Protein AF-A0A376CNN3-F1 (afdb_monomer_lite)

Sequence (40 aa):
MPPKKQPKSPIYNRVRALRADHSMTRKQLAELIDVNPQTV

Structure (mmCIF, N/CA/C/O backbone):
data_AF-A0A376CNN3-F1
#
_entry.id   AF-A0A376CNN3-F1
#
loop_
_atom_site.group_PDB
_atom_site.id
_atom_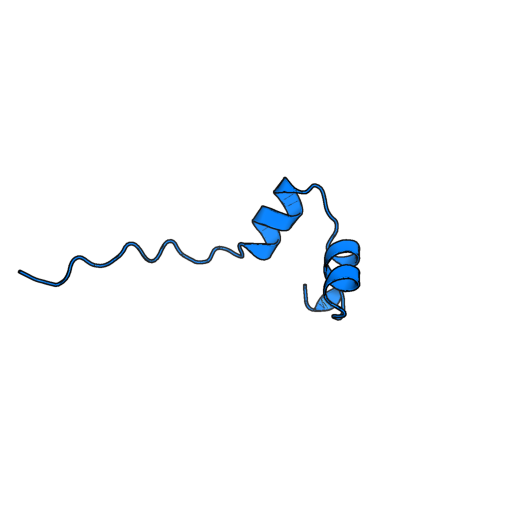site.type_symbol
_atom_site.label_atom_id
_atom_site.label_alt_id
_atom_site.label_comp_id
_atom_site.label_asym_id
_atom_site.label_entity_id
_atom_site.label_seq_id
_atom_site.pdbx_PDB_ins_code
_atom_site.Cartn_x
_atom_site.Cartn_y
_atom_site.Cartn_z
_atom_site.occupancy
_atom_site.B_iso_or_equiv
_atom_site.auth_seq_id
_atom_site.auth_comp_id
_atom_site.auth_asym_id
_atom_site.auth_atom_id
_atom_site.pdbx_PDB_model_num
ATOM 1 N N . MET A 1 1 ? -7.783 -28.784 -29.778 1.00 47.53 1 MET A N 1
ATOM 2 C CA . MET A 1 1 ? -6.801 -27.711 -29.486 1.00 47.53 1 MET A CA 1
ATOM 3 C C . MET A 1 1 ? -6.883 -27.409 -27.998 1.00 47.53 1 MET A C 1
ATOM 5 O O . MET A 1 1 ? -8.008 -27.341 -27.512 1.00 47.53 1 MET A O 1
ATOM 9 N N . PRO A 1 2 ? -5.771 -27.304 -27.251 1.00 54.72 2 PRO A N 1
ATOM 10 C CA . PRO A 1 2 ? -5.864 -27.059 -25.819 1.00 54.72 2 PRO A CA 1
ATOM 11 C C . PRO A 1 2 ? -6.444 -25.653 -25.607 1.00 54.72 2 PRO A C 1
ATOM 13 O O . PRO A 1 2 ? -6.143 -24.757 -26.406 1.00 54.72 2 PRO A O 1
ATOM 16 N N . PRO A 1 3 ? -7.277 -25.431 -24.577 1.00 62.00 3 PRO A N 1
ATOM 17 C CA . PRO A 1 3 ? -7.733 -24.089 -24.255 1.00 62.00 3 PRO A CA 1
ATOM 18 C C . PRO A 1 3 ? -6.489 -23.225 -24.041 1.00 62.00 3 PRO A C 1
ATOM 20 O O . PRO A 1 3 ? -5.633 -23.557 -23.216 1.00 62.00 3 PRO A O 1
ATOM 23 N N . LYS A 1 4 ? -6.348 -22.169 -24.858 1.00 61.72 4 LYS A N 1
ATOM 24 C CA . LYS A 1 4 ? -5.254 -21.195 -24.772 1.00 61.72 4 LYS A CA 1
ATOM 25 C C . LYS A 1 4 ? -5.094 -20.840 -23.299 1.00 61.72 4 LYS A C 1
ATOM 27 O O . LYS A 1 4 ? -6.031 -20.304 -22.711 1.00 61.72 4 LYS A O 1
ATOM 32 N N . LYS A 1 5 ? -3.942 -21.179 -22.704 1.00 61.91 5 LYS A N 1
ATOM 33 C CA . LYS A 1 5 ? -3.566 -20.710 -21.369 1.00 61.91 5 LYS A CA 1
ATOM 34 C C . LYS A 1 5 ? -3.745 -19.200 -21.406 1.00 61.91 5 LYS A C 1
ATOM 36 O O . LYS A 1 5 ? -2.963 -18.511 -22.057 1.00 61.91 5 LYS A O 1
ATOM 41 N N . GLN A 1 6 ? -4.824 -18.708 -20.800 1.00 64.88 6 GLN A N 1
ATOM 42 C CA . GLN A 1 6 ? -5.006 -17.280 -20.615 1.00 64.88 6 GLN A CA 1
ATOM 43 C C . GLN A 1 6 ? -3.720 -16.798 -19.945 1.00 64.88 6 GLN A C 1
ATOM 45 O O . GLN A 1 6 ? -3.279 -17.457 -18.993 1.00 64.88 6 GLN A O 1
ATOM 50 N N . PRO A 1 7 ? -3.076 -15.728 -20.431 1.00 59.16 7 PRO A N 1
ATOM 51 C CA . PRO A 1 7 ? -2.005 -15.126 -19.673 1.00 59.16 7 PRO A CA 1
ATOM 52 C C . PRO A 1 7 ? -2.653 -14.656 -18.373 1.00 59.16 7 PRO A C 1
ATOM 54 O O . PRO A 1 7 ? -3.307 -13.618 -18.320 1.00 59.16 7 PRO A O 1
ATOM 57 N N . LYS A 1 8 ? -2.534 -15.464 -17.314 1.00 61.06 8 LYS A N 1
ATOM 58 C CA . LYS A 1 8 ? -2.684 -14.986 -15.950 1.00 61.06 8 LYS A CA 1
ATOM 59 C C . LYS A 1 8 ? -1.492 -14.067 -15.771 1.00 61.06 8 LYS A C 1
ATOM 61 O O . LYS A 1 8 ? -0.455 -14.502 -15.279 1.00 61.06 8 LYS A O 1
ATOM 66 N N . SER A 1 9 ? -1.610 -12.834 -16.267 1.00 60.19 9 SER A N 1
ATOM 67 C CA . SER A 1 9 ? -0.732 -11.746 -15.870 1.00 60.19 9 SER A CA 1
ATOM 68 C C . SER A 1 9 ? -0.678 -11.858 -14.356 1.00 60.19 9 SER A C 1
ATOM 70 O O . SER A 1 9 ? -1.752 -11.818 -13.737 1.00 60.19 9 SER A O 1
ATOM 72 N N . PRO A 1 10 ? 0.490 -12.144 -13.761 1.00 59.53 10 PRO A N 1
ATOM 73 C CA . PRO A 1 10 ? 0.550 -12.347 -12.330 1.00 59.53 10 PRO A CA 1
ATOM 74 C C . PRO A 1 10 ? -0.065 -11.097 -11.723 1.00 59.53 10 PRO A C 1
ATOM 76 O O . PRO A 1 10 ? 0.215 -9.987 -12.187 1.00 59.53 10 PRO A O 1
ATOM 79 N N . ILE A 1 11 ? -1.005 -11.268 -10.795 1.00 61.34 11 ILE A N 1
ATOM 80 C CA . ILE A 1 11 ? -1.627 -10.140 -10.108 1.00 61.34 11 ILE A CA 1
ATOM 81 C C . ILE A 1 11 ? -0.523 -9.560 -9.224 1.00 61.34 11 ILE A C 1
ATOM 83 O O . ILE A 1 11 ? -0.440 -9.836 -8.035 1.00 61.34 11 ILE A O 1
ATOM 87 N N . TYR A 1 12 ? 0.391 -8.806 -9.827 1.00 58.94 12 TYR A N 1
ATOM 88 C CA . TYR A 1 12 ? 1.386 -8.027 -9.130 1.00 58.94 12 TYR A CA 1
ATOM 89 C C . TYR A 1 12 ? 0.621 -6.848 -8.556 1.00 58.94 12 TYR A C 1
ATOM 91 O O . TYR A 1 12 ? 0.498 -5.812 -9.196 1.00 58.94 12 TYR A O 1
ATOM 99 N N . ASN A 1 13 ? -0.006 -7.078 -7.400 1.00 63.03 13 ASN A N 1
ATOM 100 C CA . ASN A 1 13 ? -0.563 -6.083 -6.494 1.00 63.03 13 ASN A CA 1
ATOM 101 C C . ASN A 1 13 ? -1.082 -4.830 -7.221 1.00 63.03 13 ASN A C 1
ATOM 103 O O . ASN A 1 13 ? -0.510 -3.753 -7.056 1.00 63.03 13 ASN A O 1
ATOM 107 N N . ARG A 1 14 ? -2.150 -4.962 -8.033 1.00 69.31 14 ARG A N 1
ATOM 108 C CA . ARG A 1 14 ? -2.757 -3.826 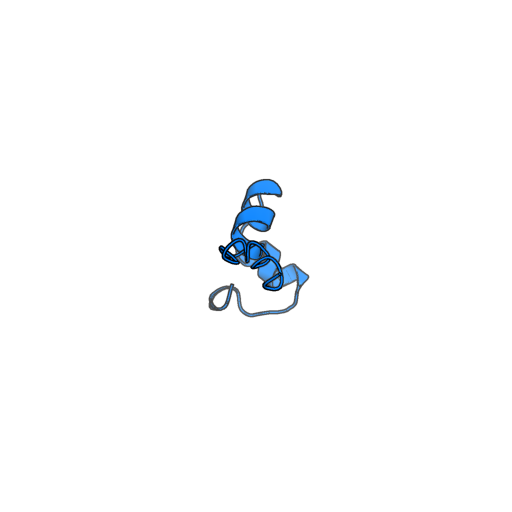-8.766 1.00 69.31 14 ARG A CA 1
ATOM 109 C C . ARG A 1 14 ? -3.018 -2.646 -7.843 1.00 69.31 14 ARG A C 1
ATOM 111 O O . ARG A 1 14 ? -2.823 -1.517 -8.242 1.00 69.31 14 ARG A O 1
ATOM 118 N N . VAL A 1 15 ? -3.365 -2.921 -6.591 1.00 75.56 15 VAL A N 1
ATOM 119 C CA . VAL A 1 15 ? -3.537 -1.914 -5.545 1.00 75.56 15 VAL A CA 1
ATOM 120 C C . VAL A 1 15 ? -2.275 -1.066 -5.347 1.00 75.56 15 VAL A C 1
ATOM 122 O O . VAL A 1 15 ? -2.368 0.151 -5.276 1.00 75.56 15 VAL A O 1
ATOM 125 N N . ARG A 1 16 ? -1.079 -1.667 -5.323 1.00 76.50 16 ARG A N 1
ATOM 126 C CA . ARG A 1 16 ? 0.191 -0.934 -5.201 1.00 76.50 16 ARG A CA 1
ATOM 127 C C . ARG A 1 16 ? 0.509 -0.123 -6.455 1.00 76.50 16 ARG A C 1
ATOM 129 O O . ARG A 1 16 ? 0.987 0.998 -6.305 1.00 76.50 16 ARG A O 1
ATOM 136 N N . ALA A 1 17 ? 0.280 -0.694 -7.639 1.00 76.88 17 ALA A N 1
ATOM 137 C CA . ALA A 1 17 ? 0.505 -0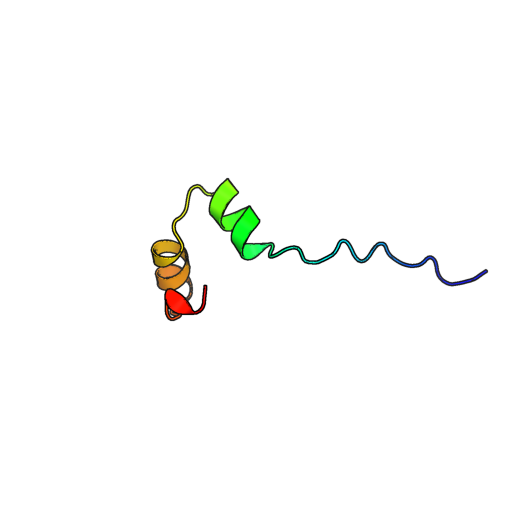.015 -8.915 1.00 76.88 17 ALA A CA 1
ATOM 138 C C . ALA A 1 17 ? -0.455 1.172 -9.074 1.00 76.88 17 ALA A C 1
ATOM 140 O O . ALA A 1 17 ? -0.003 2.302 -9.159 1.00 76.88 17 ALA A O 1
ATOM 141 N N . LEU A 1 18 ? -1.759 0.937 -8.925 1.00 78.62 18 LEU A N 1
ATOM 142 C CA . LEU A 1 18 ? -2.795 1.968 -8.966 1.00 78.62 18 LEU A CA 1
ATOM 143 C C . LEU A 1 18 ? -2.573 3.035 -7.891 1.00 78.62 18 LEU A C 1
ATOM 145 O O . LEU A 1 18 ? -2.670 4.221 -8.166 1.00 78.62 18 LEU A O 1
ATOM 149 N N . ARG A 1 19 ? -2.194 2.657 -6.666 1.00 87.88 19 ARG A N 1
ATOM 150 C CA . ARG A 1 19 ? -1.848 3.641 -5.634 1.00 87.88 19 ARG A CA 1
ATOM 151 C C . ARG A 1 19 ? -0.684 4.537 -6.078 1.00 87.88 19 ARG A C 1
ATOM 153 O O . ARG A 1 19 ? -0.719 5.733 -5.809 1.00 87.88 19 ARG A O 1
ATOM 160 N N . ALA A 1 20 ? 0.340 3.969 -6.716 1.00 82.75 20 ALA A N 1
ATOM 161 C CA . ALA A 1 20 ? 1.480 4.731 -7.218 1.00 82.75 20 ALA A CA 1
ATOM 162 C C . ALA A 1 20 ? 1.097 5.625 -8.409 1.00 82.75 20 ALA A C 1
ATOM 164 O O . ALA A 1 20 ? 1.459 6.798 -8.401 1.00 82.75 20 ALA A O 1
ATOM 165 N N . ASP A 1 21 ? 0.309 5.114 -9.357 1.00 82.50 21 ASP A N 1
ATOM 166 C CA . ASP A 1 21 ? -0.197 5.871 -10.512 1.00 82.50 21 ASP A CA 1
ATOM 167 C C . ASP A 1 21 ? -1.039 7.075 -10.064 1.00 82.50 21 ASP A C 1
ATOM 169 O O . ASP A 1 21 ? -0.932 8.170 -10.609 1.00 82.50 21 ASP A O 1
ATOM 173 N N . HIS A 1 22 ? -1.820 6.899 -8.998 1.00 83.69 22 HIS A N 1
ATOM 174 C CA . HIS A 1 22 ? -2.626 7.951 -8.383 1.00 83.69 22 HIS A CA 1
ATOM 175 C C . HIS A 1 22 ? -1.851 8.805 -7.357 1.00 83.69 22 HIS A C 1
ATOM 177 O O . HIS A 1 22 ? -2.462 9.594 -6.640 1.00 83.69 22 HIS A O 1
ATOM 183 N N . SER A 1 23 ? -0.520 8.661 -7.259 1.00 85.75 23 SER A N 1
ATOM 184 C CA . SER A 1 23 ? 0.347 9.401 -6.317 1.00 85.75 23 SER A CA 1
ATOM 185 C C . SER A 1 23 ? -0.126 9.362 -4.855 1.00 85.75 23 SER A C 1
ATOM 187 O O . SER A 1 23 ? 0.095 10.287 -4.076 1.00 85.75 23 SER A O 1
ATOM 189 N N . MET A 1 24 ? -0.782 8.271 -4.468 1.00 86.69 24 MET A N 1
ATOM 190 C CA . MET A 1 24 ? -1.441 8.113 -3.178 1.00 86.69 24 MET A CA 1
ATOM 191 C C . MET A 1 24 ? -0.534 7.369 -2.193 1.00 86.69 24 MET A C 1
ATOM 193 O O . MET A 1 24 ? 0.252 6.508 -2.575 1.00 86.69 24 MET A O 1
ATOM 197 N N . THR A 1 25 ? -0.623 7.643 -0.896 1.00 87.38 25 THR A N 1
ATOM 198 C CA . THR A 1 25 ? 0.088 6.892 0.156 1.00 87.38 25 THR A CA 1
ATOM 199 C C . THR A 1 25 ? -0.732 5.695 0.645 1.00 87.38 25 THR A C 1
ATOM 201 O O . THR A 1 25 ? -1.932 5.609 0.405 1.00 87.38 25 THR A O 1
ATOM 204 N N . ARG A 1 26 ? -0.104 4.729 1.335 1.00 86.62 26 ARG A N 1
ATOM 205 C CA . ARG A 1 26 ? -0.846 3.581 1.903 1.00 86.62 26 ARG A CA 1
ATOM 206 C C . ARG A 1 26 ? -1.917 4.029 2.901 1.00 86.62 26 ARG A C 1
ATOM 208 O O . ARG A 1 26 ? -2.984 3.439 2.930 1.00 86.62 26 ARG A O 1
ATOM 215 N N . LYS A 1 27 ? -1.637 5.094 3.663 1.00 87.50 27 LYS A N 1
ATOM 216 C CA . LYS A 1 27 ? -2.573 5.694 4.624 1.00 87.50 27 LYS A CA 1
ATOM 217 C C . LYS A 1 27 ? -3.805 6.270 3.933 1.00 87.50 27 LYS A C 1
ATOM 219 O O . LYS A 1 27 ? -4.911 5.907 4.292 1.00 87.50 27 LYS A O 1
ATOM 224 N N . GLN A 1 28 ? -3.598 7.075 2.893 1.00 87.19 28 GLN A N 1
ATOM 225 C CA . GLN A 1 28 ? -4.695 7.665 2.119 1.00 87.19 28 GLN A CA 1
ATOM 226 C C . GLN A 1 28 ? -5.578 6.597 1.468 1.00 87.19 28 GLN A C 1
ATOM 228 O O . GLN A 1 28 ? -6.796 6.710 1.486 1.00 87.19 28 GLN A O 1
ATOM 233 N N . LEU A 1 29 ? -4.977 5.529 0.933 1.00 87.56 29 LEU A N 1
ATOM 234 C CA . LEU A 1 29 ? -5.759 4.416 0.401 1.00 87.56 29 LEU A CA 1
ATOM 235 C C . LEU A 1 29 ? -6.588 3.743 1.497 1.00 87.56 29 LEU A C 1
ATOM 237 O O . LEU A 1 29 ? -7.753 3.441 1.279 1.00 87.56 29 LEU A O 1
ATOM 241 N N . ALA A 1 30 ? -5.980 3.511 2.656 1.00 89.44 30 ALA A N 1
ATOM 242 C CA . ALA A 1 30 ? -6.617 2.849 3.780 1.00 89.44 30 ALA A CA 1
ATOM 243 C C . ALA A 1 30 ? -7.798 3.654 4.350 1.00 89.44 30 ALA A C 1
ATOM 245 O O . ALA A 1 30 ? -8.827 3.067 4.659 1.00 89.44 30 ALA A O 1
ATOM 246 N N . GLU A 1 31 ? -7.677 4.984 4.406 1.00 88.31 31 GLU A N 1
ATOM 247 C CA . GLU A 1 31 ? -8.760 5.903 4.786 1.00 88.31 31 GLU A CA 1
ATOM 248 C C . GLU A 1 31 ? -9.943 5.842 3.809 1.00 88.31 31 GLU A C 1
ATOM 250 O O . GLU A 1 31 ? -11.092 5.858 4.238 1.00 88.31 31 GLU A O 1
ATOM 255 N N . LEU A 1 32 ? -9.685 5.724 2.500 1.00 88.25 32 LEU A N 1
ATOM 256 C CA . LEU A 1 32 ? -10.746 5.649 1.485 1.00 88.25 32 LEU A CA 1
ATOM 257 C C . LEU A 1 32 ? -11.561 4.353 1.544 1.00 88.25 32 LEU A C 1
ATOM 259 O O . LEU A 1 32 ? -12.723 4.350 1.142 1.00 88.25 32 LEU A O 1
ATOM 263 N N . ILE A 1 33 ? -10.945 3.252 1.979 1.00 87.94 33 ILE A N 1
ATOM 264 C CA . ILE A 1 33 ? -11.574 1.921 2.005 1.00 87.94 33 ILE A CA 1
ATOM 265 C C . ILE A 1 33 ? -11.859 1.418 3.426 1.00 87.94 33 ILE A C 1
ATOM 267 O O . ILE A 1 33 ? -12.250 0.265 3.578 1.00 87.94 33 ILE A O 1
ATOM 271 N N . ASP A 1 34 ? -11.662 2.271 4.435 1.00 86.62 34 ASP A N 1
ATOM 272 C CA . ASP A 1 34 ? -11.862 1.987 5.862 1.00 86.62 34 ASP A CA 1
ATOM 273 C C . ASP A 1 34 ? -11.157 0.705 6.345 1.00 86.62 34 ASP A C 1
ATOM 275 O O . ASP A 1 34 ? -11.742 -0.191 6.955 1.00 86.62 34 ASP A O 1
ATOM 279 N N . VAL A 1 35 ? -9.863 0.584 6.033 1.00 87.31 35 VAL A N 1
ATOM 280 C CA . VAL A 1 35 ? -9.025 -0.534 6.502 1.00 87.31 35 VAL A CA 1
ATOM 281 C C . VAL A 1 35 ? -7.802 -0.038 7.260 1.00 87.31 35 VAL A C 1
ATOM 283 O O . VAL A 1 35 ? -7.411 1.123 7.183 1.00 87.31 35 VAL A O 1
ATOM 286 N N . ASN A 1 36 ? -7.134 -0.937 7.983 1.00 82.00 36 ASN A N 1
ATOM 287 C CA . ASN A 1 36 ? -5.894 -0.603 8.675 1.00 82.00 36 ASN A CA 1
ATOM 288 C C . ASN A 1 36 ? -4.749 -0.352 7.659 1.00 82.00 36 ASN A C 1
ATOM 290 O O . ASN A 1 36 ? -4.427 -1.261 6.888 1.00 82.00 36 ASN A O 1
ATOM 294 N N . PRO A 1 37 ? -4.042 0.798 7.695 1.00 81.88 37 PRO A N 1
ATOM 295 C CA . PRO A 1 37 ? -2.920 1.097 6.795 1.00 81.88 37 PRO A CA 1
AT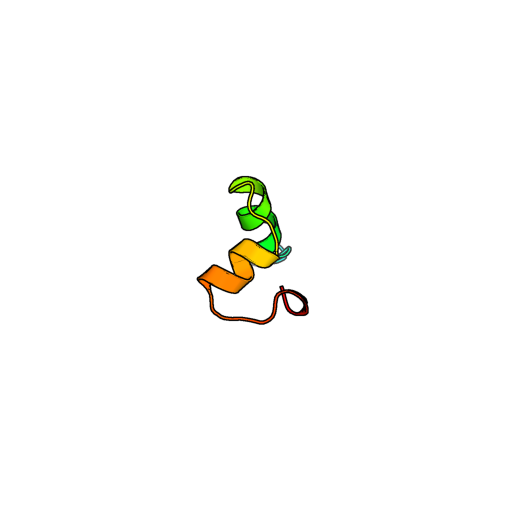OM 296 C C . PRO A 1 37 ? -1.778 0.073 6.787 1.00 81.88 37 PRO A C 1
ATOM 298 O O . PRO A 1 37 ? -1.023 0.010 5.820 1.00 81.88 37 PRO A O 1
ATOM 301 N N . GLN A 1 38 ? -1.615 -0.710 7.856 1.00 80.19 38 GLN A N 1
ATOM 302 C CA . GLN A 1 38 ? -0.602 -1.768 7.953 1.00 80.19 38 GLN A CA 1
ATOM 303 C C . GLN A 1 38 ? -0.964 -3.014 7.130 1.00 80.19 38 GLN A C 1
ATOM 305 O O . GLN A 1 38 ? -0.086 -3.813 6.816 1.00 80.19 38 GLN A O 1
ATOM 310 N N . THR A 1 39 ? -2.246 -3.167 6.778 1.00 80.31 39 THR A N 1
ATOM 311 C CA . THR A 1 39 ? -2.771 -4.268 5.950 1.00 80.31 39 THR A CA 1
ATOM 312 C C . THR A 1 39 ? -2.802 -3.942 4.451 1.00 80.31 39 THR A C 1
ATOM 314 O O . THR A 1 39 ? -3.123 -4.816 3.648 1.00 80.31 39 THR A O 1
ATOM 317 N N . VAL A 1 40 ? -2.433 -2.705 4.082 1.00 76.19 40 VA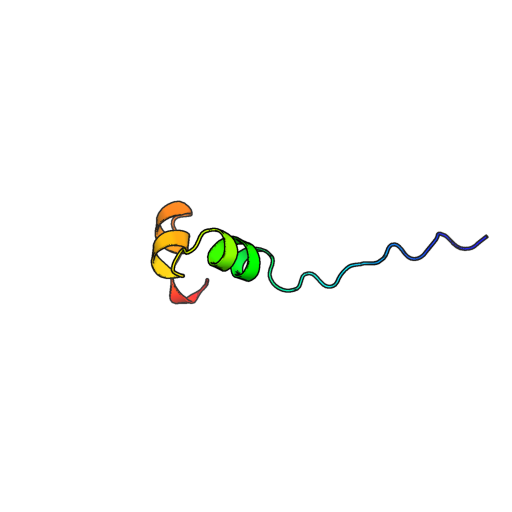L A N 1
ATOM 318 C CA . VAL A 1 40 ? -2.372 -2.166 2.708 1.00 76.19 40 VAL A CA 1
ATOM 319 C C . VAL A 1 40 ? -0.959 -2.251 2.119 1.00 76.19 40 VAL A C 1
ATOM 321 O O . VAL A 1 40 ? -0.839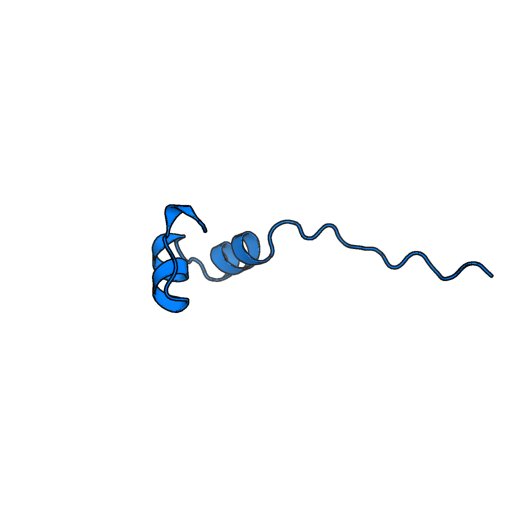 -2.634 0.934 1.00 76.19 40 VAL A O 1
#

Secondary structure (DSSP, 8-state):
-------------HHHHHHHHTT--HHHHHHHHT--GGG-

Organism: NCBI:txid35756

Foldseek 3Di:
DPDPPDPPVPPPPVVVVVCVVVVHQLVRVCVVVVHDSVVD

Radius of gyration: 15.09 Å; chains: 1; bounding box: 13×37×38 Å

pLDDT: mean 75.67, std 12.08, range [47.53, 89.44]

InterPro domains:
  IPR001387 Cro/C1-type, helix-turn-helix domain [PS50943] (15-40)
  IPR001387 Cro/C1-type, helix-turn-helix domain [cd00093] (13-40)
  IPR010982 Lambda repressor-like, DNA-binding domain superfamily [G3DSA:1.10.260.40] (11-40)
  IPR010982 Lambda repressor-like, DNA-binding domain superfamily [SSF47413] (11-40)